Protein AF-A0A944G835-F1 (afdb_monomer)

Nearest PDB structures (foldseek):
  3d6w-assembly1_A  TM=7.945E-01  e=2.910E-04  Bacillus cereus ATCC 10987
  4cbv-assembly2_F  TM=7.760E-01  e=5.418E-04  Streptococcus pneumoniae

Mean predicted aligned error: 4.08 Å

Foldseek 3Di:
DKWFDDDQWIWADDPPDPGTDIDRDGPVVVCVVDDVLQWADQDNGMIDGLVQQPDADPQWGDHPPDTHHGDPVRVVVSVVSNVVVVVVD

Structure (mmCIF, N/CA/C/O backbone):
data_AF-A0A944G835-F1
#
_entry.id   AF-A0A944G835-F1
#
loop_
_atom_site.group_PDB
_atom_site.id
_atom_site.type_symbol
_atom_site.label_atom_id
_atom_site.label_alt_id
_atom_site.label_comp_id
_atom_site.label_asym_id
_atom_site.label_entity_id
_atom_site.label_seq_id
_atom_site.pdbx_PDB_ins_code
_atom_site.Cartn_x
_atom_site.Cartn_y
_atom_site.Cartn_z
_atom_site.occupancy
_atom_site.B_iso_or_equiv
_atom_site.auth_seq_id
_atom_site.auth_comp_id
_atom_site.auth_asym_id
_atom_site.auth_atom_id
_atom_site.pdbx_PDB_model_num
ATOM 1 N N . ILE A 1 1 ? -7.683 4.548 -3.962 1.00 91.75 1 ILE A N 1
ATOM 2 C CA . ILE A 1 1 ? -6.309 4.730 -4.508 1.00 91.75 1 ILE A CA 1
ATOM 3 C C . ILE A 1 1 ? -5.325 3.841 -3.748 1.00 91.75 1 ILE A C 1
ATOM 5 O O . ILE A 1 1 ? -5.390 3.789 -2.520 1.00 91.75 1 ILE A O 1
ATOM 9 N N . TYR A 1 2 ? -4.425 3.154 -4.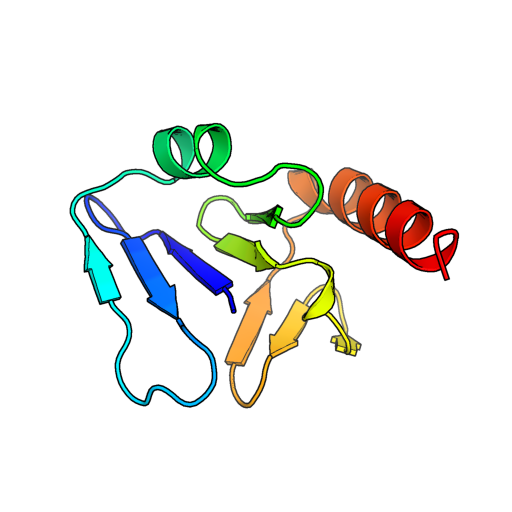455 1.00 95.75 2 TYR A N 1
ATOM 10 C CA . TYR A 1 2 ? -3.303 2.422 -3.852 1.00 95.75 2 TYR A CA 1
ATOM 11 C C . TYR A 1 2 ? -2.092 2.383 -4.787 1.00 95.75 2 TYR A C 1
ATOM 13 O O . TYR A 1 2 ? -2.185 2.722 -5.965 1.00 95.75 2 TYR A O 1
ATOM 21 N N . ILE A 1 3 ? -0.947 1.980 -4.247 1.00 96.75 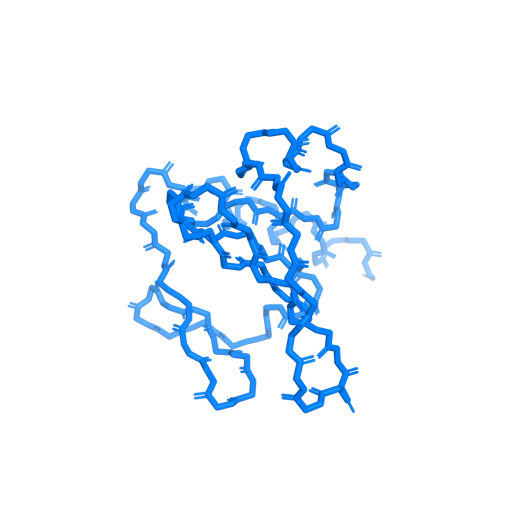3 ILE A N 1
ATOM 22 C CA . ILE A 1 3 ? 0.330 1.943 -4.950 1.00 96.75 3 ILE A CA 1
ATOM 23 C C . ILE A 1 3 ? 0.949 0.568 -4.754 1.00 96.75 3 ILE A C 1
ATOM 25 O O . ILE A 1 3 ? 1.052 0.078 -3.628 1.00 96.75 3 ILE A O 1
ATOM 29 N N . GLU A 1 4 ? 1.380 -0.025 -5.859 1.00 96.94 4 GLU A N 1
ATOM 30 C CA . GLU A 1 4 ? 2.101 -1.287 -5.906 1.00 96.94 4 GLU A CA 1
ATOM 31 C C . GLU A 1 4 ? 3.545 -1.038 -6.345 1.00 96.94 4 GLU A C 1
ATOM 33 O O . GLU A 1 4 ? 3.814 -0.498 -7.420 1.00 96.94 4 GLU A O 1
ATOM 38 N N . GLY A 1 5 ? 4.484 -1.437 -5.497 1.00 95.88 5 GLY A N 1
ATOM 39 C CA . GLY A 1 5 ? 5.900 -1.467 -5.810 1.00 95.88 5 GLY A CA 1
ATOM 40 C C . GLY A 1 5 ? 6.244 -2.698 -6.632 1.00 95.88 5 GLY A C 1
ATOM 41 O O . GLY A 1 5 ? 5.951 -3.825 -6.233 1.00 95.88 5 GLY A O 1
ATOM 42 N N . LEU A 1 6 ? 6.919 -2.468 -7.751 1.00 90.06 6 LEU A N 1
ATOM 43 C CA . LEU A 1 6 ? 7.605 -3.490 -8.527 1.00 90.06 6 LEU A CA 1
ATOM 44 C C . LEU A 1 6 ? 9.100 -3.425 -8.184 1.00 90.06 6 LEU A C 1
ATOM 46 O O . LEU A 1 6 ? 9.471 -3.053 -7.073 1.00 90.06 6 LEU A O 1
ATOM 50 N N . LYS A 1 7 ? 9.963 -3.816 -9.124 1.00 85.81 7 LYS A N 1
ATOM 51 C CA . LYS A 1 7 ? 11.417 -3.719 -8.978 1.00 85.81 7 LYS A CA 1
ATOM 52 C C . LYS A 1 7 ? 11.862 -2.248 -8.928 1.00 85.81 7 LYS A C 1
ATOM 54 O O . LYS A 1 7 ? 11.930 -1.659 -7.857 1.00 85.81 7 LYS A O 1
ATOM 59 N N . ASP A 1 8 ? 12.087 -1.647 -10.092 1.00 88.06 8 ASP A N 1
ATOM 60 C CA . ASP A 1 8 ? 12.562 -0.261 -10.2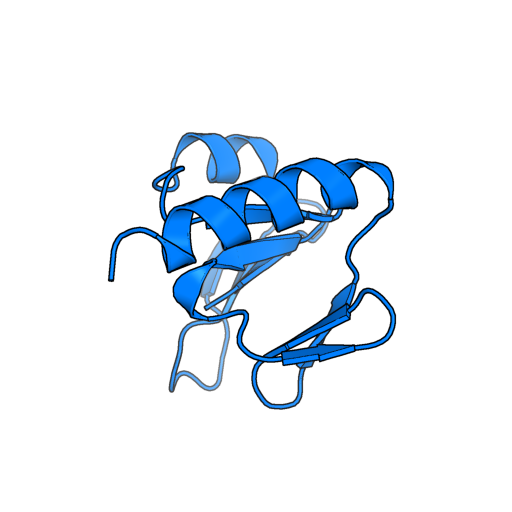13 1.00 88.06 8 ASP A CA 1
ATOM 61 C C . ASP A 1 8 ? 11.412 0.735 -10.451 1.00 88.06 8 ASP A C 1
ATOM 63 O O . ASP A 1 8 ? 11.626 1.936 -10.591 1.0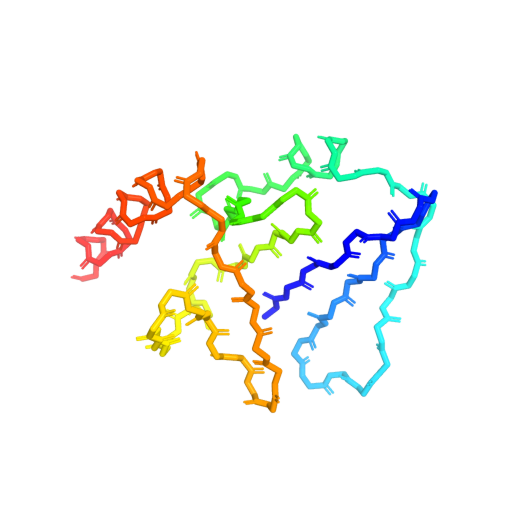0 88.06 8 ASP A O 1
ATOM 67 N N . TYR A 1 9 ? 10.178 0.227 -10.481 1.00 93.75 9 TYR A N 1
ATOM 68 C CA . TYR A 1 9 ? 8.976 0.977 -10.823 1.00 93.75 9 TYR A CA 1
ATOM 69 C C . TYR A 1 9 ? 7.918 0.879 -9.732 1.00 93.75 9 TYR A C 1
ATOM 71 O O . TYR A 1 9 ? 7.862 -0.088 -8.969 1.00 93.75 9 TYR A O 1
ATOM 79 N N . VAL A 1 10 ? 7.003 1.839 -9.749 1.00 95.88 10 VAL A N 1
ATOM 80 C CA . VAL A 1 10 ? 5.734 1.792 -9.022 1.00 95.88 10 VAL A CA 1
ATOM 81 C C . VAL A 1 10 ? 4.574 1.904 -9.997 1.00 95.88 10 VAL A C 1
ATOM 83 O O . VAL A 1 10 ? 4.661 2.606 -11.007 1.00 95.88 10 VAL A O 1
ATOM 86 N N . LYS A 1 11 ? 3.480 1.224 -9.668 1.00 96.75 11 LYS A N 1
ATOM 87 C CA . LYS A 1 11 ? 2.166 1.411 -10.278 1.00 96.75 11 LYS A CA 1
ATOM 88 C C . LYS A 1 11 ? 1.275 2.162 -9.302 1.00 96.75 11 LYS A C 1
ATOM 90 O O . LYS A 1 11 ? 1.100 1.720 -8.167 1.00 96.75 11 LYS A O 1
ATOM 95 N N . ILE A 1 12 ? 0.710 3.278 -9.742 1.00 95.88 12 ILE A N 1
ATOM 96 C CA . ILE A 1 12 ? -0.237 4.086 -8.974 1.00 95.88 12 ILE A CA 1
ATOM 97 C C . ILE A 1 12 ? -1.625 3.837 -9.553 1.00 95.88 12 ILE A C 1
ATOM 99 O O . ILE A 1 12 ? -1.901 4.192 -10.698 1.00 95.88 12 ILE A O 1
ATOM 103 N N . TYR A 1 13 ? -2.488 3.219 -8.755 1.00 95.38 13 TYR A N 1
ATOM 104 C CA . TYR A 1 13 ? -3.861 2.902 -9.124 1.00 95.38 13 TYR A CA 1
ATOM 105 C C . TYR A 1 13 ? -4.785 4.008 -8.620 1.00 95.38 13 TYR A C 1
ATOM 107 O O . TYR A 1 13 ? -5.021 4.147 -7.411 1.00 95.38 13 TYR A O 1
ATOM 115 N N . LEU A 1 14 ? -5.279 4.810 -9.560 1.00 92.69 14 LEU A N 1
ATOM 116 C CA . LEU A 1 14 ? -6.231 5.884 -9.308 1.00 92.69 14 LEU A CA 1
ATOM 117 C C . LEU A 1 14 ? -7.667 5.354 -9.329 1.00 92.69 14 LEU A C 1
ATOM 119 O O . LEU A 1 14 ? -7.952 4.281 -9.853 1.00 92.69 14 LEU A O 1
ATOM 123 N N . GLU A 1 15 ? -8.576 6.093 -8.703 1.00 87.50 15 GLU A N 1
ATOM 124 C CA . GLU A 1 15 ? -9.998 5.766 -8.784 1.00 87.50 15 GLU A CA 1
ATOM 125 C C . GLU A 1 15 ? -10.562 6.163 -10.137 1.00 87.50 15 GLU A C 1
ATOM 127 O O . GLU A 1 15 ? -10.210 7.211 -10.664 1.00 87.50 15 GLU A O 1
ATOM 132 N N . ASN A 1 16 ? -11.466 5.331 -10.655 1.00 86.44 16 ASN A N 1
ATOM 133 C CA . ASN A 1 16 ? -12.137 5.510 -11.945 1.00 86.44 16 ASN A CA 1
ATOM 134 C C . ASN A 1 16 ? -11.212 5.475 -13.173 1.00 86.44 16 ASN A C 1
ATOM 136 O O . ASN A 1 16 ? -11.691 5.651 -14.288 1.00 86.44 16 ASN A O 1
ATOM 140 N N . GLU A 1 17 ? -9.928 5.172 -12.985 1.00 91.06 17 GLU A N 1
ATOM 141 C CA . GLU A 1 17 ? -8.980 4.943 -14.070 1.00 91.06 17 GLU A CA 1
ATOM 142 C C . GLU A 1 17 ? -8.804 3.446 -14.309 1.00 91.06 17 GLU A C 1
ATOM 144 O O . GLU A 1 17 ? -8.651 2.659 -13.370 1.00 91.06 17 GLU A O 1
ATOM 149 N N . LYS A 1 18 ? -8.826 3.045 -15.581 1.00 88.06 18 LYS A N 1
ATOM 150 C CA . LYS A 1 18 ? -8.647 1.640 -15.967 1.00 88.06 18 LYS A CA 1
ATOM 151 C C . LYS A 1 18 ? -7.192 1.198 -15.822 1.00 88.06 18 LYS A C 1
ATOM 153 O O . LYS A 1 18 ? -6.929 0.091 -15.355 1.00 88.06 18 LYS A O 1
ATOM 158 N N . ASP A 1 19 ? -6.269 2.062 -16.232 1.00 93.94 19 ASP A N 1
ATOM 159 C CA . ASP A 1 19 ? -4.846 1.757 -16.312 1.00 93.94 19 ASP A CA 1
ATOM 160 C C . ASP A 1 19 ? -4.062 2.519 -15.231 1.00 93.94 19 ASP A C 1
ATOM 162 O O . ASP A 1 19 ? -4.315 3.703 -14.994 1.00 93.94 19 ASP A O 1
ATOM 166 N N . PRO A 1 20 ? -3.102 1.870 -14.548 1.00 95.50 20 PRO A N 1
ATOM 167 C CA . PRO A 1 20 ? -2.293 2.532 -13.538 1.00 95.50 20 PRO A CA 1
ATOM 168 C C . PRO A 1 20 ? -1.247 3.450 -14.172 1.00 95.50 20 PRO A C 1
ATOM 170 O O . PRO A 1 20 ? -0.678 3.155 -15.224 1.00 95.50 20 PRO A O 1
ATOM 173 N N . ILE A 1 21 ? -0.883 4.507 -13.450 1.00 95.88 21 ILE A N 1
ATOM 174 C CA . ILE A 1 21 ? 0.284 5.319 -13.799 1.00 95.88 21 ILE A CA 1
ATOM 175 C C . ILE A 1 21 ? 1.543 4.543 -13.410 1.00 95.88 21 ILE A C 1
ATOM 177 O O . ILE A 1 21 ? 1.682 4.112 -12.263 1.00 95.88 21 ILE A O 1
ATOM 181 N N . VAL A 1 22 ? 2.477 4.393 -14.348 1.00 96.00 22 VAL A N 1
ATOM 182 C CA . VAL A 1 22 ? 3.779 3.758 -14.109 1.00 96.00 22 VAL A CA 1
ATOM 183 C C . VAL A 1 22 ? 4.849 4.831 -13.970 1.00 96.00 22 VAL A C 1
ATOM 185 O O . VAL A 1 22 ? 4.960 5.716 -14.815 1.00 96.00 22 VAL A O 1
ATOM 188 N N . SER A 1 23 ? 5.654 4.753 -12.913 1.00 94.38 23 SER A N 1
ATOM 189 C CA . SER A 1 23 ? 6.738 5.708 -12.670 1.00 94.38 23 SER A CA 1
ATOM 190 C C . SER A 1 23 ? 8.007 5.012 -12.187 1.00 94.38 23 SER A C 1
ATOM 192 O O . SER A 1 23 ? 7.935 4.028 -11.448 1.00 94.38 23 SER A O 1
ATOM 194 N N . LEU A 1 24 ? 9.168 5.535 -12.592 1.00 94.19 24 LEU A N 1
ATOM 195 C CA . LEU A 1 24 ? 10.490 5.109 -12.125 1.00 94.19 24 LEU A CA 1
ATOM 196 C C . LEU A 1 24 ? 10.780 5.745 -10.755 1.00 94.19 24 LEU A C 1
ATOM 198 O O . LEU A 1 24 ? 11.533 6.710 -10.628 1.00 94.19 24 LEU A O 1
ATOM 202 N N . LEU A 1 25 ? 10.111 5.233 -9.727 1.00 89.38 25 LEU A N 1
ATOM 203 C CA . LEU A 1 25 ? 10.250 5.656 -8.336 1.00 89.38 25 LEU A CA 1
ATOM 204 C C . LEU A 1 25 ? 10.295 4.417 -7.445 1.00 89.38 25 LEU A C 1
ATOM 206 O O . LEU A 1 25 ? 9.683 3.400 -7.755 1.00 89.38 25 LEU A O 1
ATOM 210 N N . CYS A 1 26 ? 10.985 4.511 -6.307 1.00 90.19 26 CYS A N 1
ATOM 211 C CA . CYS A 1 26 ? 10.985 3.445 -5.311 1.00 90.19 26 CYS A CA 1
ATOM 212 C C . CYS A 1 26 ? 9.972 3.727 -4.192 1.00 90.19 26 CYS A C 1
ATOM 214 O O . CYS A 1 26 ? 9.660 4.878 -3.878 1.00 90.19 26 CYS A O 1
ATOM 216 N N . MET A 1 27 ? 9.509 2.660 -3.534 1.00 93.19 27 MET A N 1
ATOM 217 C CA . MET A 1 27 ? 8.526 2.739 -2.444 1.00 93.19 27 MET A CA 1
ATOM 218 C C . MET A 1 27 ? 8.957 3.675 -1.312 1.00 93.19 27 MET A C 1
ATOM 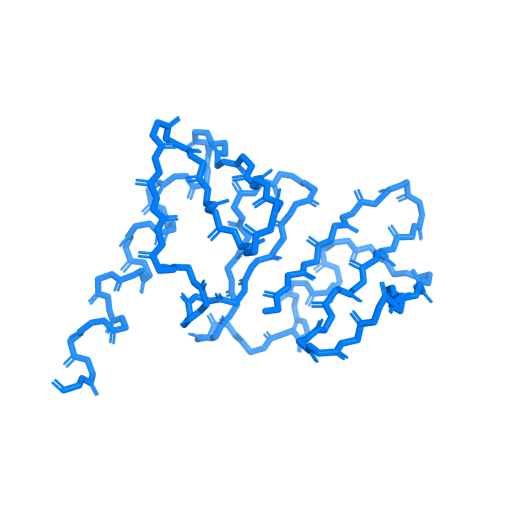220 O O . MET A 1 27 ? 8.137 4.428 -0.802 1.00 93.19 27 MET A O 1
ATOM 224 N N . LYS A 1 28 ? 10.247 3.660 -0.946 1.00 91.50 28 LYS A N 1
ATOM 225 C CA . LYS A 1 28 ? 10.784 4.489 0.143 1.00 91.50 28 LYS A CA 1
ATOM 226 C C . LYS A 1 28 ? 10.700 5.983 -0.186 1.00 91.50 28 LYS A C 1
ATOM 228 O O . LYS A 1 28 ? 10.265 6.762 0.647 1.00 91.50 28 LYS A O 1
ATOM 233 N N . ASN A 1 29 ? 11.069 6.372 -1.406 1.00 90.56 29 ASN A N 1
ATOM 234 C CA . ASN A 1 29 ? 11.003 7.772 -1.837 1.00 90.56 29 ASN A CA 1
ATOM 235 C C . ASN A 1 29 ? 9.559 8.260 -1.967 1.00 90.56 29 ASN A C 1
ATOM 237 O O . ASN A 1 29 ? 9.281 9.444 -1.800 1.00 90.56 29 ASN A O 1
ATOM 241 N N . LEU A 1 30 ? 8.648 7.357 -2.322 1.00 91.69 30 LEU A N 1
ATOM 242 C CA . LEU A 1 30 ? 7.240 7.686 -2.457 1.00 91.69 30 LEU A CA 1
ATOM 243 C C . LEU A 1 30 ? 6.581 7.863 -1.088 1.00 91.69 30 LEU A C 1
ATOM 245 O O . LEU A 1 30 ? 5.855 8.828 -0.887 1.00 91.69 30 LEU A O 1
ATOM 249 N N . GLU A 1 31 ? 6.908 6.997 -0.131 1.00 91.12 31 GLU A N 1
ATOM 250 C CA . GLU A 1 31 ? 6.466 7.091 1.263 1.00 91.12 31 GLU A CA 1
ATOM 251 C C . GLU A 1 31 ? 6.802 8.456 1.883 1.00 91.12 31 GLU A C 1
ATOM 253 O O . GLU A 1 31 ? 5.937 9.052 2.509 1.00 91.12 31 GLU A O 1
ATOM 258 N N . THR A 1 32 ? 7.987 9.018 1.610 1.00 92.06 32 THR A N 1
ATOM 259 C CA . THR A 1 32 ? 8.378 10.350 2.118 1.00 92.06 32 THR A CA 1
ATOM 260 C C . THR A 1 32 ? 7.722 11.528 1.392 1.00 92.06 32 THR A C 1
ATOM 262 O O . THR A 1 32 ? 7.831 12.664 1.841 1.00 92.06 32 THR A O 1
ATOM 265 N N . LYS A 1 33 ? 7.133 11.303 0.212 1.00 92.06 33 LYS A N 1
ATOM 266 C CA . LYS A 1 33 ? 6.500 12.354 -0.606 1.00 92.06 33 LYS A CA 1
ATOM 267 C C . LYS A 1 33 ? 4.987 12.408 -0.419 1.00 92.06 33 LYS A C 1
ATOM 269 O O . LYS A 1 33 ? 4.372 13.416 -0.759 1.00 92.06 33 LYS A O 1
ATOM 274 N N . LEU A 1 34 ? 4.385 11.316 0.042 1.00 93.31 34 LEU A N 1
ATOM 275 C CA . LEU A 1 34 ? 2.946 11.218 0.222 1.00 93.31 34 LEU A CA 1
ATOM 276 C C . LEU A 1 34 ? 2.519 11.852 1.552 1.00 93.31 34 LEU A C 1
ATOM 278 O O . LEU A 1 34 ? 3.242 11.730 2.538 1.00 93.31 34 LEU A O 1
ATOM 282 N N . PRO A 1 35 ? 1.329 12.477 1.614 1.00 94.06 35 PRO A N 1
ATOM 283 C CA . PRO A 1 35 ? 0.778 12.964 2.872 1.00 94.06 35 PRO A CA 1
ATOM 284 C C . PRO A 1 35 ? 0.621 11.819 3.880 1.00 94.06 35 PRO A C 1
ATOM 286 O O . PRO A 1 35 ? -0.192 10.911 3.682 1.00 94.06 35 PRO A O 1
ATOM 289 N N . GLU A 1 36 ? 1.393 11.851 4.966 1.00 89.69 36 GLU A N 1
ATOM 290 C CA . GLU A 1 36 ? 1.441 10.764 5.953 1.00 89.69 36 GLU A CA 1
ATOM 291 C C . GLU A 1 36 ? 0.098 10.530 6.658 1.00 89.69 36 GLU A C 1
ATOM 293 O O . GLU A 1 36 ? -0.187 9.416 7.098 1.00 89.69 36 GLU A O 1
ATOM 298 N N . ASN A 1 37 ? -0.749 11.554 6.747 1.00 89.50 37 ASN A N 1
ATOM 299 C CA . ASN A 1 37 ? -2.098 11.449 7.304 1.00 89.50 37 ASN A CA 1
ATOM 300 C C . ASN A 1 37 ? -3.068 10.686 6.386 1.00 89.50 37 ASN A C 1
ATOM 302 O O . ASN A 1 37 ? -4.042 10.107 6.858 1.00 89.50 37 ASN A O 1
ATOM 306 N N . GLN A 1 38 ? -2.802 10.651 5.080 1.00 91.38 38 GLN A N 1
ATOM 307 C CA . GLN A 1 38 ? -3.677 9.998 4.105 1.00 91.38 38 GLN A CA 1
ATOM 308 C C . GLN A 1 38 ? -3.143 8.650 3.634 1.00 91.38 38 GLN A C 1
ATOM 310 O O . GLN A 1 38 ? -3.932 7.800 3.226 1.00 91.38 38 GLN A O 1
ATOM 315 N N . PHE A 1 39 ? -1.826 8.449 3.660 1.00 94.38 39 PHE A N 1
ATOM 316 C CA . PHE A 1 39 ? -1.189 7.251 3.129 1.00 94.38 39 PHE A CA 1
ATOM 317 C C . PHE A 1 39 ? -0.483 6.441 4.215 1.00 94.38 39 PHE A C 1
ATOM 319 O O . PHE A 1 39 ? 0.146 6.956 5.143 1.00 94.38 39 PHE A O 1
ATOM 326 N N . CYS A 1 40 ? -0.583 5.124 4.084 1.00 94.31 40 CYS A N 1
ATOM 327 C CA . CYS A 1 40 ? 0.057 4.177 4.978 1.00 94.31 40 CYS A CA 1
ATOM 328 C C . CYS A 1 40 ? 0.671 3.038 4.171 1.00 94.31 40 CYS A C 1
ATOM 330 O O . CYS A 1 40 ? 0.046 2.484 3.263 1.00 94.31 40 CYS A O 1
ATOM 332 N N . ARG A 1 41 ? 1.907 2.676 4.511 1.00 95.50 41 ARG A N 1
ATOM 333 C CA . ARG A 1 41 ? 2.538 1.469 3.998 1.00 95.50 41 ARG A CA 1
ATOM 334 C C . ARG A 1 41 ? 2.022 0.262 4.771 1.00 95.50 41 ARG A C 1
ATOM 336 O O . ARG A 1 41 ? 2.085 0.235 5.992 1.00 95.50 41 ARG A O 1
ATOM 343 N N . VAL A 1 42 ? 1.519 -0.733 4.048 1.00 96.00 42 VAL A N 1
ATOM 344 C CA . VAL A 1 42 ? 0.884 -1.939 4.625 1.00 96.00 42 VAL A CA 1
ATOM 345 C C . VAL A 1 42 ? 1.628 -3.223 4.266 1.00 96.00 42 VAL A C 1
ATOM 347 O O . VAL A 1 42 ? 1.423 -4.275 4.871 1.00 96.00 42 VAL A O 1
ATOM 350 N N . HIS A 1 43 ? 2.531 -3.132 3.293 1.00 96.56 43 HIS A N 1
ATOM 351 C CA . HIS A 1 43 ? 3.408 -4.208 2.863 1.00 96.56 43 HIS A CA 1
ATOM 352 C C . HIS A 1 43 ? 4.719 -3.631 2.325 1.00 96.56 43 HIS A C 1
ATOM 354 O O . HIS A 1 43 ? 4.783 -2.469 1.909 1.00 96.56 43 HIS A O 1
ATOM 360 N N . ARG A 1 44 ? 5.763 -4.463 2.199 1.00 94.00 44 ARG A N 1
ATOM 361 C CA . ARG A 1 44 ? 7.020 -4.051 1.539 1.00 94.00 44 ARG A CA 1
ATOM 362 C C . ARG A 1 44 ? 6.803 -3.489 0.128 1.00 94.00 44 ARG A C 1
ATOM 364 O O . ARG A 1 44 ? 7.587 -2.646 -0.299 1.00 94.00 44 ARG A O 1
ATOM 371 N N . SER A 1 45 ? 5.744 -3.922 -0.556 1.00 95.88 45 SER A N 1
ATOM 372 C CA . SER A 1 45 ? 5.380 -3.521 -1.921 1.00 95.88 45 SER A CA 1
ATOM 373 C C . SER A 1 45 ? 4.045 -2.782 -2.022 1.00 95.88 45 SER A C 1
ATOM 375 O O . SER A 1 45 ? 3.589 -2.577 -3.136 1.00 95.88 45 SER A O 1
ATOM 377 N N . TYR A 1 46 ? 3.399 -2.394 -0.915 1.00 97.00 46 TYR A N 1
ATOM 378 C CA . TYR A 1 46 ? 2.098 -1.720 -0.992 1.00 97.00 46 TYR A CA 1
ATOM 379 C C . TYR A 1 46 ? 1.987 -0.525 -0.052 1.00 97.00 46 TYR A C 1
ATOM 381 O O . TYR A 1 46 ? 2.255 -0.632 1.147 1.00 97.00 46 TYR A O 1
ATOM 389 N N . ILE A 1 47 ? 1.532 0.593 -0.619 1.00 96.50 47 ILE A N 1
ATOM 390 C CA . ILE A 1 47 ? 1.068 1.785 0.096 1.00 96.50 47 ILE A CA 1
ATOM 391 C C . ILE A 1 47 ? -0.395 2.005 -0.286 1.00 96.50 47 ILE A C 1
ATOM 393 O O . ILE A 1 47 ? -0.762 1.910 -1.456 1.00 96.50 47 ILE A O 1
ATOM 397 N N . VAL A 1 48 ? -1.237 2.298 0.697 1.00 95.94 48 VAL A N 1
ATOM 398 C CA . VAL A 1 48 ? -2.678 2.501 0.516 1.00 95.94 48 VAL A CA 1
ATOM 399 C C . VAL A 1 48 ? -3.093 3.862 1.045 1.00 95.94 48 VAL A C 1
ATOM 401 O O . VAL A 1 48 ? -2.492 4.372 1.991 1.00 95.94 48 VAL A O 1
ATOM 404 N N . GLN A 1 49 ? -4.138 4.437 0.451 1.00 94.12 49 GLN A N 1
ATOM 405 C CA . GLN A 1 49 ? -4.828 5.574 1.048 1.00 94.12 49 GLN A CA 1
ATOM 406 C C . GLN A 1 49 ? -5.791 5.063 2.131 1.00 94.12 49 GLN A C 1
ATOM 408 O O . GLN A 1 49 ? -6.674 4.249 1.845 1.00 94.12 49 GLN A O 1
ATOM 413 N N . THR A 1 50 ? -5.631 5.524 3.370 1.00 91.25 50 THR A N 1
ATOM 414 C CA . THR A 1 50 ? -6.364 5.024 4.549 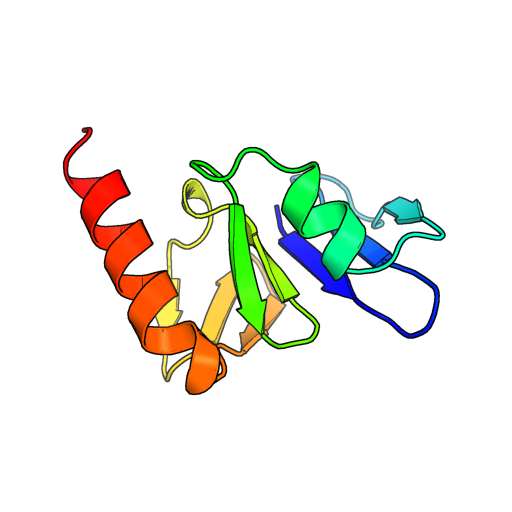1.00 91.25 50 THR A CA 1
ATOM 415 C C . THR A 1 50 ? -7.876 5.182 4.399 1.00 91.25 50 THR A C 1
ATOM 417 O O . THR A 1 50 ? -8.612 4.224 4.615 1.00 91.25 50 THR A O 1
ATOM 420 N N . SER A 1 51 ? -8.342 6.329 3.894 1.00 89.31 51 SER A N 1
ATOM 421 C CA . SER A 1 51 ? -9.769 6.617 3.654 1.00 89.31 51 SER A CA 1
ATOM 422 C C . SER A 1 51 ? -10.452 5.680 2.646 1.00 89.31 51 SER A C 1
ATOM 424 O O . SER A 1 51 ? -11.682 5.627 2.563 1.00 89.31 51 SER A O 1
ATOM 426 N N . LYS A 1 52 ? -9.670 4.925 1.864 1.00 87.94 52 LYS A N 1
ATOM 427 C CA . LYS A 1 52 ? -10.164 3.964 0.866 1.00 87.94 52 LYS A CA 1
ATOM 428 C C . LYS A 1 52 ? -10.136 2.519 1.362 1.00 87.94 52 LYS A C 1
ATOM 430 O O . LYS A 1 52 ? -10.652 1.634 0.684 1.00 87.94 52 LYS A O 1
ATOM 435 N N . CYS A 1 53 ? -9.600 2.277 2.556 1.00 89.06 53 CYS A N 1
ATOM 436 C CA . CYS A 1 53 ? -9.537 0.962 3.186 1.00 89.06 53 CYS A CA 1
ATOM 437 C C . CYS A 1 53 ? -10.846 0.652 3.931 1.00 89.06 53 CYS A C 1
ATOM 439 O O . CYS A 1 53 ? -10.880 0.645 5.156 1.00 89.06 53 CYS A O 1
ATOM 441 N N . ARG A 1 54 ? -11.945 0.431 3.195 1.00 83.75 54 ARG A N 1
ATOM 442 C CA . ARG A 1 54 ? -13.282 0.229 3.795 1.00 83.75 54 ARG A CA 1
ATOM 443 C C . ARG A 1 54 ? -13.538 -1.190 4.294 1.00 83.75 54 ARG A C 1
ATOM 445 O O . ARG A 1 54 ? -14.282 -1.373 5.247 1.00 83.75 54 ARG A O 1
ATOM 452 N N . ILE A 1 55 ? -12.961 -2.184 3.624 1.00 88.75 55 ILE A N 1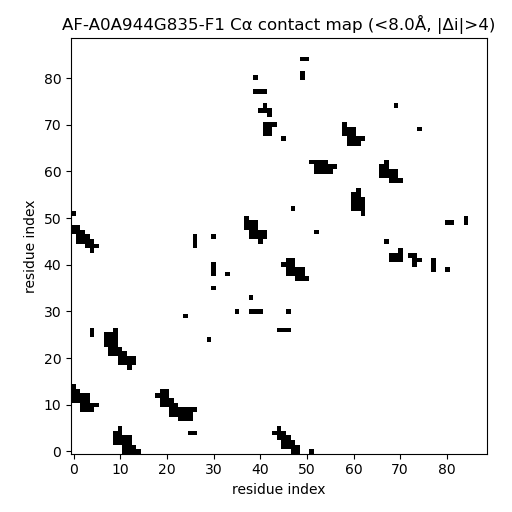
ATOM 453 C CA . ILE A 1 55 ? -13.194 -3.600 3.913 1.00 88.75 55 ILE A CA 1
ATOM 454 C C . ILE A 1 55 ? -11.843 -4.253 4.184 1.00 88.75 55 ILE A C 1
ATOM 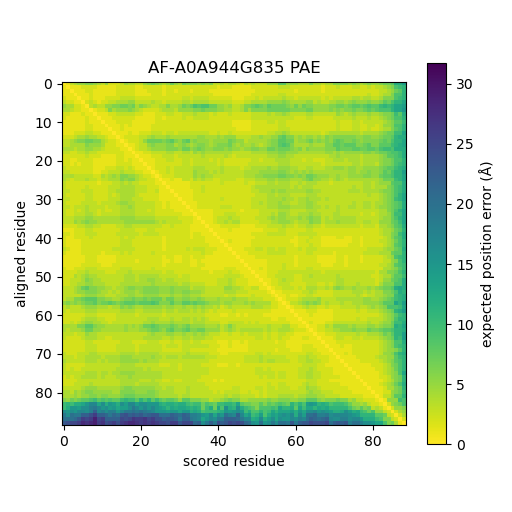456 O O . ILE A 1 55 ? -10.930 -4.180 3.356 1.00 88.75 55 ILE A O 1
ATOM 460 N N . ILE A 1 56 ? -11.723 -4.884 5.353 1.00 91.31 56 ILE A N 1
ATOM 461 C CA . ILE A 1 56 ? -10.532 -5.622 5.770 1.00 91.31 56 ILE A CA 1
ATOM 462 C C . ILE A 1 56 ? -10.959 -7.033 6.156 1.00 91.31 56 ILE A C 1
ATOM 464 O O . ILE A 1 56 ? -11.697 -7.227 7.117 1.00 91.31 56 ILE A O 1
ATOM 468 N N . GLU A 1 57 ? -10.455 -8.028 5.432 1.00 89.12 57 GLU A N 1
ATOM 469 C CA . GLU A 1 57 ? -10.786 -9.435 5.642 1.00 89.12 57 GLU A CA 1
ATOM 470 C C . GLU A 1 57 ? -9.517 -10.272 5.724 1.00 89.12 57 GLU A C 1
ATOM 472 O O . GLU A 1 57 ? -8.647 -10.196 4.858 1.00 89.12 57 GLU A O 1
ATOM 477 N N . LYS A 1 58 ? -9.396 -11.090 6.778 1.00 88.62 58 LYS A N 1
ATOM 478 C CA . LYS A 1 58 ? -8.283 -12.044 6.959 1.00 88.62 58 LYS A CA 1
ATOM 479 C C . LYS A 1 58 ? -6.890 -11.413 6.758 1.00 88.62 58 LYS A C 1
ATOM 481 O O . LYS A 1 58 ? -5.992 -12.034 6.200 1.00 88.62 58 LYS A O 1
ATOM 486 N N . GLY A 1 59 ? -6.706 -10.164 7.202 1.00 89.62 59 GLY A N 1
ATOM 487 C CA . GLY A 1 59 ? -5.439 -9.433 7.049 1.00 89.62 59 GLY A CA 1
ATOM 488 C C . GLY A 1 59 ? -5.175 -8.892 5.639 1.00 89.62 59 GLY A C 1
ATOM 489 O O . GLY A 1 59 ? -4.027 -8.629 5.290 1.00 89.62 59 GLY A O 1
ATOM 490 N N . ARG A 1 60 ? -6.213 -8.731 4.816 1.00 93.38 60 ARG A N 1
ATOM 491 C CA . ARG A 1 60 ? -6.134 -8.133 3.481 1.00 93.38 60 ARG A CA 1
ATOM 492 C C . ARG A 1 60 ? -7.110 -6.969 3.379 1.00 93.38 60 ARG A C 1
ATOM 494 O O . ARG A 1 60 ? -8.210 -7.044 3.913 1.00 93.38 60 ARG A O 1
ATOM 501 N N . ILE A 1 61 ? -6.712 -5.919 2.674 1.00 94.44 61 ILE A N 1
ATOM 502 C CA . ILE A 1 61 ? -7.567 -4.776 2.346 1.00 94.44 61 ILE A CA 1
ATOM 503 C C . ILE A 1 61 ? -8.207 -5.059 0.992 1.00 94.44 61 ILE A C 1
ATOM 505 O O . ILE A 1 61 ? -7.501 -5.392 0.038 1.00 94.44 61 ILE A O 1
ATOM 509 N N . VAL A 1 62 ? -9.525 -4.922 0.900 1.00 91.38 62 VAL A N 1
ATOM 510 C CA . VAL A 1 62 ? -10.261 -5.087 -0.356 1.00 91.38 62 VAL A CA 1
ATOM 511 C C . VAL A 1 62 ? -10.519 -3.710 -0.963 1.00 91.38 62 VAL A C 1
ATOM 513 O O . VAL A 1 62 ? -11.148 -2.857 -0.337 1.00 91.38 62 VAL A O 1
ATOM 516 N N . ILE A 1 63 ? -10.017 -3.487 -2.181 1.00 88.31 63 ILE A N 1
ATOM 517 C CA . ILE A 1 63 ? -10.216 -2.252 -2.951 1.00 88.31 63 ILE A CA 1
ATOM 518 C C . ILE A 1 63 ? -10.708 -2.635 -4.348 1.00 88.31 63 ILE A C 1
ATOM 520 O O . ILE A 1 63 ? -9.938 -3.129 -5.171 1.00 88.31 63 ILE A O 1
ATOM 524 N N . GLY A 1 64 ? -11.997 -2.414 -4.619 1.00 84.38 64 GLY A N 1
ATOM 525 C CA . GLY A 1 64 ? -12.627 -2.897 -5.850 1.00 84.38 64 GLY A CA 1
ATOM 526 C C . GLY A 1 64 ? -12.516 -4.421 -5.957 1.00 84.38 64 GLY A C 1
ATOM 527 O O . GLY A 1 64 ? -12.871 -5.136 -5.025 1.00 84.38 64 GLY A O 1
ATOM 528 N N . SER A 1 65 ? -11.983 -4.913 -7.075 1.00 85.62 65 SER A N 1
ATOM 529 C CA . SER A 1 65 ? -11.677 -6.334 -7.305 1.00 85.62 65 SER A CA 1
ATOM 530 C C . SER A 1 65 ? -10.319 -6.787 -6.753 1.00 85.62 65 SER A C 1
ATOM 532 O O . SER A 1 65 ? -9.969 -7.962 -6.857 1.00 85.62 65 SER A O 1
ATOM 534 N N . ASN A 1 66 ? -9.516 -5.875 -6.204 1.00 88.88 66 ASN A N 1
ATOM 535 C CA . ASN A 1 66 ? -8.132 -6.136 -5.830 1.00 88.88 66 ASN A CA 1
ATOM 536 C C . ASN A 1 66 ? -8.018 -6.379 -4.322 1.00 88.88 66 ASN A C 1
ATOM 538 O O . ASN A 1 66 ? -8.688 -5.730 -3.517 1.00 88.88 66 ASN A O 1
ATOM 542 N N . THR A 1 67 ? -7.133 -7.301 -3.929 1.00 92.81 67 THR A N 1
ATOM 543 C CA . THR A 1 67 ? -6.845 -7.572 -2.513 1.00 92.81 67 THR A CA 1
ATOM 544 C C . THR A 1 67 ? -5.388 -7.277 -2.192 1.00 92.81 67 THR A C 1
ATOM 546 O O . THR A 1 67 ? -4.474 -7.859 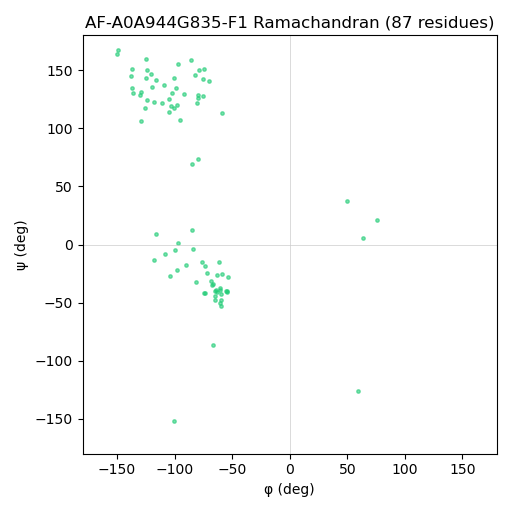-2.778 1.00 92.81 67 THR A O 1
ATOM 549 N N . ILE A 1 68 ? -5.173 -6.384 -1.232 1.00 95.94 68 ILE A N 1
ATOM 550 C CA . ILE A 1 68 ? -3.850 -5.918 -0.826 1.00 95.94 68 ILE A CA 1
ATOM 551 C C . ILE A 1 68 ? -3.480 -6.607 0.488 1.00 95.94 68 ILE A C 1
ATOM 553 O O . ILE A 1 68 ? -4.202 -6.446 1.475 1.00 95.94 68 ILE A O 1
ATOM 557 N N . PRO A 1 69 ? -2.394 -7.396 0.536 1.00 96.38 69 PRO A N 1
ATOM 558 C CA . PRO A 1 69 ? -1.973 -8.048 1.767 1.00 96.38 69 PRO A CA 1
ATOM 559 C C . PRO A 1 69 ? -1.430 -7.025 2.767 1.00 96.38 69 PRO A C 1
ATOM 561 O O . PRO A 1 69 ? -0.691 -6.114 2.393 1.00 96.38 69 PRO A O 1
ATOM 564 N N . ILE A 1 70 ? -1.747 -7.221 4.045 1.00 96.75 70 ILE A N 1
ATOM 565 C CA . ILE A 1 70 ? -1.110 -6.515 5.155 1.00 96.75 70 ILE A CA 1
ATOM 566 C C . ILE A 1 70 ? -0.080 -7.471 5.758 1.00 96.75 70 ILE A C 1
ATOM 568 O O . ILE A 1 70 ? -0.443 -8.537 6.251 1.00 96.75 70 ILE A O 1
ATOM 572 N N . SER A 1 71 ? 1.203 -7.117 5.714 1.00 96.31 71 SER A N 1
ATOM 573 C CA . SER A 1 71 ? 2.239 -7.903 6.407 1.00 96.31 71 SER A CA 1
ATOM 574 C C . SER A 1 71 ? 2.268 -7.592 7.899 1.00 96.31 71 SER A C 1
ATOM 576 O O . SER A 1 71 ? 2.037 -6.449 8.294 1.00 96.31 71 SER A O 1
ATOM 578 N N . ASP A 1 72 ? 2.653 -8.577 8.707 1.00 94.75 72 ASP A N 1
ATOM 579 C CA . ASP A 1 72 ? 2.680 -8.469 10.171 1.00 94.75 72 ASP A CA 1
ATOM 580 C C . ASP A 1 72 ? 3.493 -7.272 10.673 1.00 94.75 72 ASP A C 1
ATOM 582 O O . ASP A 1 72 ? 3.032 -6.546 11.552 1.00 94.75 72 ASP A O 1
ATOM 586 N N . SER A 1 73 ? 4.636 -6.982 10.040 1.00 95.81 73 SER A N 1
ATOM 587 C CA . SER A 1 73 ? 5.492 -5.835 10.381 1.00 95.81 73 SER A CA 1
ATOM 588 C C . SER A 1 73 ? 4.796 -4.475 10.264 1.00 95.81 73 SER A C 1
ATOM 590 O O . SER A 1 73 ? 5.206 -3.529 10.924 1.00 95.81 73 SER A O 1
ATOM 592 N N . TYR A 1 74 ? 3.757 -4.362 9.431 1.00 94.81 74 TYR A N 1
ATOM 593 C CA . TYR A 1 74 ? 3.015 -3.115 9.207 1.00 94.81 74 TYR A CA 1
ATOM 594 C C . TYR A 1 74 ? 1.619 -3.136 9.835 1.00 94.81 74 TYR A C 1
ATOM 596 O O . TYR A 1 74 ? 0.940 -2.112 9.873 1.00 94.81 74 TYR A O 1
ATOM 604 N N . ARG A 1 75 ? 1.177 -4.293 10.341 1.00 92.81 75 ARG A N 1
ATOM 605 C CA . ARG A 1 75 ? -0.190 -4.504 10.814 1.00 92.81 75 ARG A CA 1
ATOM 606 C C . ARG A 1 75 ? -0.549 -3.557 11.957 1.00 92.81 75 ARG A C 1
ATOM 608 O O . ARG A 1 75 ? -1.572 -2.888 11.874 1.00 92.81 75 ARG A O 1
ATOM 615 N N . ALA A 1 76 ? 0.292 -3.481 12.989 1.00 93.00 76 ALA A N 1
ATOM 616 C CA . ALA A 1 76 ? 0.038 -2.642 14.162 1.00 93.00 76 ALA A CA 1
ATOM 617 C C . ALA A 1 76 ? -0.101 -1.155 13.787 1.00 93.00 76 ALA A C 1
ATOM 619 O O . ALA A 1 76 ? -1.135 -0.552 14.059 1.00 93.00 76 ALA A O 1
ATOM 620 N N . SER A 1 77 ? 0.885 -0.609 13.066 1.00 91.56 77 SER A N 1
ATOM 621 C CA . SER A 1 77 ? 0.883 0.794 12.621 1.00 91.56 77 SER A CA 1
ATOM 622 C C . SER A 1 77 ? -0.308 1.130 11.715 1.00 91.56 77 SER A C 1
ATOM 624 O O . SER A 1 77 ? -0.882 2.214 11.812 1.00 91.56 77 SER A O 1
ATOM 626 N N . PHE A 1 78 ? -0.717 0.200 10.847 1.00 92.31 78 PHE A N 1
ATOM 627 C CA . PHE A 1 78 ? -1.876 0.403 9.983 1.00 92.31 78 PHE A CA 1
ATOM 628 C C . PHE A 1 78 ? -3.182 0.532 10.776 1.00 92.31 78 PHE A C 1
ATOM 630 O O . PHE A 1 78 ? -3.950 1.463 10.534 1.00 92.31 78 PHE A O 1
ATOM 637 N N . PHE A 1 79 ? -3.436 -0.370 11.730 1.00 90.75 79 PHE A N 1
ATOM 638 C CA . PHE A 1 79 ? -4.656 -0.314 12.542 1.00 90.75 79 PHE A CA 1
ATOM 639 C C . PHE A 1 79 ? -4.685 0.897 13.480 1.00 90.75 79 PHE A C 1
ATOM 641 O O . PHE A 1 79 ? -5.743 1.498 13.648 1.00 90.75 79 PHE A O 1
ATOM 648 N N . GLU A 1 80 ? -3.534 1.305 14.015 1.00 90.12 80 GLU A N 1
ATOM 649 C CA . GLU A 1 80 ? -3.404 2.550 14.779 1.00 90.12 80 GLU A CA 1
ATOM 650 C C . GLU A 1 80 ? -3.794 3.771 13.928 1.00 90.12 80 GLU A C 1
ATOM 652 O O . GLU A 1 80 ? -4.628 4.579 14.337 1.00 90.12 80 GLU A O 1
ATOM 657 N N . LYS A 1 81 ? -3.280 3.868 12.691 1.00 87.69 81 LYS A N 1
ATOM 658 C CA . LYS A 1 81 ? -3.672 4.944 11.767 1.00 87.69 81 LYS A CA 1
ATOM 659 C C . LYS A 1 81 ? -5.165 4.929 11.439 1.00 87.69 81 LYS A C 1
ATOM 661 O O . LYS A 1 81 ? -5.761 5.996 11.337 1.00 87.69 81 LYS A O 1
ATOM 666 N N . LEU A 1 82 ? -5.779 3.756 11.268 1.00 86.00 82 LEU A N 1
ATOM 667 C CA . LEU A 1 82 ? -7.217 3.666 10.986 1.00 86.00 82 LEU A CA 1
ATOM 668 C C . LEU A 1 82 ? -8.080 4.177 12.141 1.00 86.00 82 LEU A C 1
ATOM 670 O O . LEU A 1 82 ? -9.078 4.849 11.890 1.00 86.00 82 LEU A O 1
ATOM 674 N N . GLN A 1 83 ? -7.699 3.884 13.386 1.00 81.38 83 GLN A N 1
ATOM 675 C CA . GLN A 1 83 ? -8.423 4.372 14.557 1.00 81.38 83 GLN A CA 1
ATOM 676 C C . GLN A 1 83 ? -8.391 5.903 14.634 1.00 81.38 83 GLN A C 1
ATOM 678 O O . GLN A 1 83 ? -9.421 6.516 14.893 1.00 81.38 83 GLN A O 1
ATOM 683 N N . ASN A 1 84 ? -7.246 6.520 14.334 1.00 70.75 84 ASN A N 1
ATOM 684 C CA . ASN A 1 84 ? -7.114 7.978 14.340 1.00 70.75 84 ASN A CA 1
ATOM 685 C C . ASN A 1 84 ? -7.997 8.645 13.275 1.00 70.75 84 ASN A C 1
ATOM 687 O O . ASN A 1 84 ? -8.637 9.650 13.557 1.00 70.75 84 ASN A O 1
ATOM 691 N N . VAL A 1 85 ? -8.114 8.046 12.084 1.00 65.88 85 VAL A N 1
ATOM 692 C CA . VAL A 1 85 ? -9.002 8.561 11.024 1.00 65.88 85 VAL A CA 1
ATOM 693 C C . VAL A 1 85 ? -10.481 8.462 11.416 1.00 65.88 85 VAL A C 1
ATOM 695 O O . VAL A 1 85 ? -11.266 9.328 11.046 1.00 65.88 85 VAL A O 1
ATOM 698 N N . ALA A 1 86 ? -10.883 7.430 12.164 1.00 58.62 86 ALA A N 1
ATOM 699 C CA . ALA A 1 86 ? -12.273 7.252 12.590 1.00 58.62 86 ALA A CA 1
ATOM 700 C C . ALA A 1 86 ? -12.715 8.228 13.698 1.00 58.62 86 ALA A C 1
ATOM 702 O O . ALA A 1 86 ? -13.913 8.391 13.905 1.00 58.62 86 ALA A O 1
ATOM 703 N N . ILE A 1 87 ? -11.770 8.853 14.408 1.00 50.12 87 ILE A N 1
ATOM 704 C CA . ILE A 1 87 ? -12.037 9.798 15.506 1.00 50.12 87 ILE A CA 1
ATOM 705 C C . ILE A 1 87 ? -12.155 11.247 14.992 1.00 50.12 87 ILE A C 1
ATOM 707 O O . ILE A 1 87 ? -12.717 12.096 15.676 1.00 50.12 87 ILE A O 1
ATOM 711 N N . GLU A 1 88 ? -11.679 11.538 13.779 1.00 45.81 88 GLU A N 1
ATOM 712 C CA . GLU A 1 88 ? -11.771 12.869 13.153 1.00 45.81 88 GLU A CA 1
ATOM 713 C C . GLU A 1 88 ? -13.109 13.136 12.423 1.00 45.81 88 GLU A C 1
ATOM 715 O O . GLU A 1 88 ? -13.209 14.115 11.680 1.00 45.81 88 GLU A O 1
ATOM 720 N N . VAL A 1 89 ? -14.136 12.292 12.616 1.00 40.19 89 VAL A N 1
ATOM 721 C CA . VAL A 1 89 ? -15.455 12.398 11.952 1.00 40.19 89 VAL A CA 1
ATOM 722 C C . VAL A 1 89 ? -16.576 12.686 12.941 1.00 40.19 89 VAL A C 1
ATOM 724 O O . VAL A 1 89 ? -16.631 11.997 13.983 1.00 40.19 89 VAL A O 1
#

Solvent-accessible surface area (backbone atoms only — not comparable to full-atom values): 5176 Å² total; per-residue (Å²): 78,41,33,41,45,58,86,70,31,29,37,40,39,55,76,98,50,95,71,56,51,75,43,88,42,51,62,70,65,47,61,77,70,45,61,69,91,47,42,45,60,28,33,99,43,32,37,35,34,56,92,54,60,80,42,76,54,99,59,24,37,44,50,89,95,44,75,46,64,46,38,76,94,26,43,64,64,47,54,54,53,52,54,56,61,64,68,79,109

Radius of gyration: 12.57 Å; Cα contacts (8 Å, |Δi|>4): 139; chains: 1; bounding box: 28×25×32 Å

pLDDT: mean 89.66, std 10.27, range [40.19, 97.0]

Secondary structure (DSSP, 8-state):
-EEEE-SS-EEEE-TT-SSPEEES--HHHHHTTS-TTTEEEEETTEEEEGGG--EEETTEEEETTEEEEPPHHHHHHHHHHHHHHHH--

Sequence (89 aa):
IYIEGLKDYVKIYLENEKDPIVSLLCMKNLETKLPENQFCRVHRSYIVQTSKCRIIEKGRIVIGSNTIPISDSYRASFFEKLQNVAIEV